Protein AF-A0A6L4Z5I5-F1 (afdb_monomer_lite)

Secondary str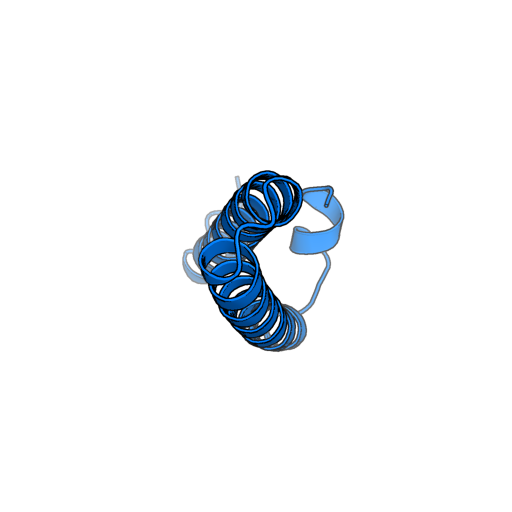ucture (DSSP, 8-state):
--HHHHHHS-HHHHHHHHHHHHHHHHHHHHHHHTT-SHHHHHHHHHHHHHHHHHHHHHHHHTT---

pLDDT: mean 76.04, std 9.76, range [49.09, 86.88]

Foldseek 3Di:
DDLVVLLVDDLVVLVVLLVVLVVLLVVLVVVVVVVDPVSVVVNVVSVVVSVSSVVSSVCVVVVPPD

Radius of gyration: 13.64 Å; chains: 1; bounding box: 28×18×39 Å

Structure (mmCIF, N/CA/C/O backbone):
data_AF-A0A6L4Z5I5-F1
#
_entry.id   AF-A0A6L4Z5I5-F1
#
loop_
_atom_site.group_PDB
_atom_site.id
_atom_site.type_symbol
_atom_site.label_atom_id
_atom_site.label_alt_id
_atom_site.label_comp_id
_atom_site.label_asym_id
_atom_site.label_entity_id
_atom_site.label_seq_id
_atom_site.pdbx_PDB_ins_code
_atom_site.Cartn_x
_atom_site.Cartn_y
_atom_site.Cartn_z
_atom_site.occupancy
_atom_site.B_iso_or_equiv
_atom_site.auth_seq_id
_atom_site.auth_comp_id
_atom_site.auth_asym_id
_atom_site.auth_atom_id
_atom_site.pdbx_PDB_model_num
ATOM 1 N N . MET A 1 1 ? -6.276 10.864 -3.752 1.00 50.72 1 MET A N 1
ATOM 2 C CA . MET A 1 1 ? -7.607 11.096 -3.147 1.00 50.72 1 MET A CA 1
ATOM 3 C C . MET A 1 1 ? -7.507 11.905 -1.861 1.00 50.72 1 MET A C 1
ATOM 5 O O . MET A 1 1 ? -6.443 11.937 -1.246 1.00 50.72 1 MET A O 1
ATOM 9 N N . LYS A 1 2 ? -8.596 12.570 -1.445 1.00 53.66 2 LYS A N 1
ATOM 10 C CA . LYS A 1 2 ? -8.680 13.239 -0.137 1.00 53.66 2 LYS A CA 1
ATOM 11 C C . LYS A 1 2 ? -8.982 12.201 0.953 1.00 53.66 2 LYS A C 1
ATOM 13 O O . LYS A 1 2 ? -9.847 11.352 0.790 1.00 53.66 2 LYS A O 1
ATOM 18 N N . ILE A 1 3 ? -8.293 12.310 2.090 1.00 59.06 3 ILE A N 1
ATOM 19 C CA . ILE A 1 3 ? -8.413 11.411 3.259 1.00 59.06 3 ILE A CA 1
ATOM 20 C C . ILE A 1 3 ? -9.855 11.305 3.796 1.00 59.06 3 ILE A C 1
ATOM 22 O O . ILE A 1 3 ? -10.220 10.281 4.365 1.00 59.06 3 ILE A O 1
ATOM 26 N N . LYS A 1 4 ? -10.684 12.339 3.592 1.00 58.44 4 LYS A N 1
ATOM 27 C CA . LYS A 1 4 ? -12.086 12.367 4.038 1.00 58.44 4 LYS A CA 1
ATOM 28 C C . LYS A 1 4 ? -12.950 11.311 3.342 1.00 58.44 4 LYS A C 1
ATOM 30 O O . LYS A 1 4 ? -13.595 10.530 4.026 1.00 58.44 4 LYS A O 1
ATOM 35 N N . GLU A 1 5 ? -12.845 11.187 2.019 1.00 61.72 5 GLU A N 1
ATOM 36 C CA . GLU A 1 5 ? -13.604 10.187 1.251 1.00 61.72 5 GLU A CA 1
ATOM 37 C C . GLU A 1 5 ? -13.213 8.753 1.641 1.00 61.72 5 GLU A C 1
ATOM 39 O O . GLU A 1 5 ? -14.059 7.871 1.742 1.00 61.72 5 GLU A O 1
ATOM 44 N N . ILE A 1 6 ? -11.930 8.523 1.939 1.00 59.97 6 ILE A N 1
ATOM 45 C CA . ILE A 1 6 ? -11.423 7.218 2.392 1.00 59.97 6 ILE A CA 1
ATOM 46 C C . ILE A 1 6 ? -11.975 6.867 3.787 1.00 59.97 6 ILE A C 1
ATOM 48 O O . ILE A 1 6 ? -12.231 5.701 4.079 1.00 59.97 6 ILE A O 1
ATOM 52 N N . ARG A 1 7 ? -12.199 7.871 4.646 1.00 61.81 7 ARG A N 1
ATOM 53 C CA . ARG A 1 7 ? -12.801 7.702 5.978 1.00 61.81 7 ARG A CA 1
ATOM 54 C C . ARG A 1 7 ? -14.320 7.552 5.963 1.00 61.81 7 ARG A C 1
ATOM 56 O O . ARG A 1 7 ? -14.849 7.066 6.959 1.00 61.81 7 ARG A O 1
ATOM 63 N N . GLU A 1 8 ? -15.007 7.909 4.883 1.00 61.91 8 GLU A N 1
ATOM 64 C CA . GLU A 1 8 ? -16.460 7.723 4.737 1.00 61.91 8 GLU A CA 1
ATOM 65 C C . GLU A 1 8 ? -16.830 6.374 4.090 1.00 61.91 8 GLU A C 1
ATOM 67 O O . GLU A 1 8 ? -17.931 5.875 4.295 1.00 61.91 8 GLU A O 1
ATOM 72 N N . MET A 1 9 ? -15.909 5.722 3.372 1.00 65.00 9 MET A N 1
ATOM 73 C CA . MET A 1 9 ? -16.178 4.443 2.689 1.00 65.00 9 MET A CA 1
ATOM 74 C C . MET A 1 9 ? -16.215 3.243 3.632 1.00 65.00 9 MET A C 1
ATOM 76 O O . MET A 1 9 ? -15.385 3.132 4.526 1.00 65.00 9 MET A O 1
ATOM 80 N N . THR A 1 10 ? -17.122 2.294 3.415 1.00 68.25 10 THR A N 1
ATOM 81 C CA . THR A 1 10 ? -17.266 1.070 4.225 1.00 68.25 10 THR A CA 1
ATOM 82 C C . THR A 1 10 ? -16.031 0.161 4.137 1.00 68.25 10 THR A C 1
ATOM 84 O O . THR A 1 10 ? -15.305 0.166 3.143 1.00 68.25 10 THR A O 1
ATOM 87 N N . SER A 1 11 ? -15.788 -0.650 5.172 1.00 67.94 11 SER A N 1
ATOM 88 C CA . SER A 1 11 ? -14.656 -1.594 5.262 1.00 67.94 11 SER A CA 1
ATOM 89 C C . SER A 1 11 ? -14.526 -2.536 4.057 1.00 67.94 11 SER A C 1
ATOM 91 O O . SER A 1 11 ? -13.422 -2.921 3.682 1.00 67.94 11 SER A O 1
ATOM 93 N N . GLU A 1 12 ? -15.646 -2.881 3.425 1.00 71.81 12 GLU A N 1
ATOM 94 C CA . GLU A 1 12 ? -15.694 -3.732 2.233 1.00 71.81 12 GLU A CA 1
ATOM 95 C C . GLU A 1 12 ? -15.212 -2.993 0.978 1.00 71.81 12 GLU A C 1
ATOM 97 O O . GLU A 1 12 ? -14.394 -3.512 0.222 1.00 71.81 12 GLU A O 1
ATOM 102 N N . VAL A 1 13 ? -15.632 -1.736 0.809 1.00 72.56 13 VAL A N 1
ATOM 103 C CA . VAL A 1 13 ? -15.208 -0.867 -0.301 1.00 72.56 13 VAL A CA 1
ATOM 104 C C . VAL A 1 13 ? -13.711 -0.566 -0.218 1.00 72.56 13 VAL A C 1
ATOM 106 O O . VAL A 1 13 ? -13.037 -0.491 -1.245 1.00 72.56 13 VAL A O 1
ATOM 109 N N . LEU A 1 14 ? -13.169 -0.449 1.000 1.00 74.31 14 LEU A N 1
ATOM 110 C CA . LEU A 1 14 ? -11.731 -0.297 1.220 1.00 74.31 14 LEU A CA 1
ATOM 111 C C . LEU A 1 14 ? -10.953 -1.499 0.660 1.00 74.31 14 LEU A C 1
ATOM 113 O O . LEU A 1 14 ? -10.040 -1.298 -0.136 1.00 74.31 14 LEU A O 1
ATOM 117 N N . LYS A 1 15 ? -11.359 -2.734 0.985 1.00 77.00 15 LYS A N 1
ATOM 118 C CA . LYS A 1 15 ? -10.703 -3.953 0.471 1.00 77.00 15 LYS A CA 1
ATOM 119 C C . LYS A 1 15 ? -10.764 -4.070 -1.052 1.00 77.00 15 LYS A C 1
ATOM 121 O O . LYS A 1 15 ? -9.776 -4.455 -1.672 1.00 77.00 15 LYS A O 1
ATOM 126 N N . VAL A 1 16 ? -11.905 -3.735 -1.658 1.00 83.31 16 VAL A N 1
ATOM 127 C CA . VAL A 1 16 ? -12.050 -3.752 -3.124 1.00 83.31 16 VAL A CA 1
ATOM 128 C C . VAL A 1 16 ? -11.069 -2.767 -3.764 1.00 83.31 16 VAL A C 1
ATOM 130 O O . VAL A 1 16 ? -10.301 -3.151 -4.646 1.00 83.31 16 VAL A O 1
ATOM 133 N N . ARG A 1 17 ? -10.987 -1.541 -3.235 1.00 79.94 17 ARG A N 1
ATOM 134 C CA . ARG A 1 17 ? -10.023 -0.538 -3.707 1.00 79.94 17 ARG A CA 1
ATOM 135 C C . ARG A 1 17 ? -8.568 -0.927 -3.487 1.00 79.94 17 ARG A C 1
ATOM 137 O O . ARG A 1 17 ? -7.734 -0.578 -4.317 1.00 79.94 17 ARG A O 1
ATOM 144 N N . GLU A 1 18 ? -8.232 -1.627 -2.403 1.00 82.44 18 GLU A N 1
ATOM 145 C CA . GLU A 1 18 ? -6.868 -2.141 -2.208 1.00 82.44 18 GLU A CA 1
ATOM 146 C C . GLU A 1 18 ? -6.456 -3.099 -3.324 1.00 82.44 18 GLU A C 1
ATOM 148 O O . GLU A 1 18 ? -5.340 -2.998 -3.842 1.00 82.44 18 GLU A O 1
ATOM 153 N N . ASN A 1 19 ? -7.354 -4.007 -3.712 1.00 84.19 19 ASN A N 1
ATOM 154 C CA . ASN A 1 19 ? -7.099 -4.946 -4.798 1.00 84.19 19 ASN A CA 1
ATOM 155 C C . ASN A 1 19 ? -6.963 -4.221 -6.141 1.00 84.19 19 ASN A C 1
ATOM 157 O O . ASN A 1 19 ? -5.991 -4.455 -6.859 1.00 84.19 19 ASN A O 1
ATOM 161 N N . GLU A 1 20 ? -7.859 -3.278 -6.444 1.00 85.19 20 GLU A N 1
ATOM 162 C CA . GLU A 1 20 ? -7.769 -2.466 -7.664 1.00 85.19 20 GLU A CA 1
ATOM 163 C C . GLU A 1 20 ? -6.467 -1.653 -7.727 1.00 85.19 20 GLU A C 1
ATOM 165 O O . GLU A 1 20 ? -5.779 -1.654 -8.748 1.00 85.19 20 GLU A O 1
ATOM 170 N N . LEU A 1 21 ? -6.080 -0.987 -6.633 1.00 84.25 21 LEU A N 1
ATOM 171 C CA . LEU A 1 21 ? -4.832 -0.219 -6.564 1.00 84.25 21 LEU A CA 1
ATOM 172 C C . LEU A 1 21 ? -3.604 -1.118 -6.722 1.00 84.25 21 LEU A C 1
ATOM 174 O O . LEU A 1 21 ? -2.636 -0.726 -7.374 1.00 84.25 21 LEU A O 1
ATOM 178 N N . THR A 1 22 ? -3.635 -2.324 -6.158 1.00 83.50 22 THR A N 1
ATOM 179 C CA . THR A 1 22 ? -2.546 -3.298 -6.302 1.00 83.50 22 THR A CA 1
ATOM 180 C C . THR A 1 22 ? -2.404 -3.749 -7.755 1.00 83.50 22 THR A C 1
ATOM 182 O O . THR A 1 22 ? -1.288 -3.787 -8.278 1.00 83.50 22 THR A O 1
ATOM 185 N N . GLU A 1 23 ? -3.517 -4.008 -8.442 1.00 86.88 23 GLU A N 1
ATOM 186 C CA . GLU A 1 23 ? -3.505 -4.356 -9.863 1.00 86.88 23 GLU A CA 1
ATOM 187 C C . GLU A 1 23 ? -3.018 -3.189 -10.736 1.00 86.88 23 GLU A C 1
ATOM 189 O O . GLU A 1 23 ? -2.199 -3.377 -11.640 1.00 86.88 23 GLU A O 1
ATOM 194 N N . GLN A 1 24 ? -3.442 -1.959 -10.437 1.00 84.44 24 GLN A N 1
ATOM 195 C CA . GLN A 1 24 ? -2.959 -0.769 -11.138 1.00 84.44 24 GLN A CA 1
ATOM 196 C C . GLN A 1 24 ? -1.453 -0.555 -10.946 1.00 84.44 24 GLN A C 1
ATOM 198 O O . GLN A 1 24 ? -0.753 -0.253 -11.915 1.00 84.44 24 GLN A O 1
ATOM 203 N N . ILE A 1 25 ? -0.934 -0.776 -9.734 1.00 85.19 25 ILE A N 1
ATOM 204 C CA . ILE A 1 25 ? 0.506 -0.733 -9.453 1.00 85.19 25 ILE A CA 1
ATOM 205 C C . ILE A 1 25 ? 1.235 -1.816 -10.250 1.00 85.19 25 ILE A C 1
ATOM 207 O O . ILE A 1 25 ? 2.296 -1.538 -10.805 1.00 85.19 25 ILE A O 1
ATOM 211 N N . PHE A 1 26 ? 0.686 -3.029 -10.343 1.00 86.25 26 PHE A N 1
ATOM 212 C CA . PHE A 1 26 ? 1.286 -4.114 -11.120 1.00 86.25 26 PHE A CA 1
ATOM 213 C C . PHE A 1 26 ? 1.371 -3.762 -12.611 1.00 86.25 26 PHE A C 1
ATOM 215 O O . PHE A 1 26 ? 2.446 -3.837 -13.211 1.00 86.25 26 PHE A O 1
ATOM 222 N N . ARG A 1 27 ? 0.271 -3.264 -13.190 1.00 84.62 27 ARG A N 1
ATOM 223 C CA . ARG A 1 2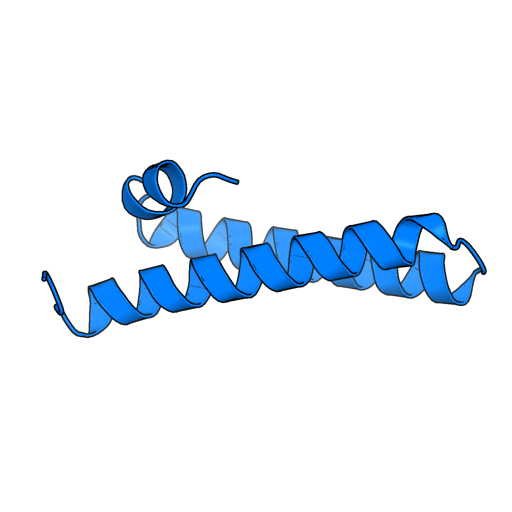7 ? 0.238 -2.762 -14.573 1.00 84.62 27 ARG A CA 1
ATOM 224 C C . ARG A 1 27 ? 1.203 -1.588 -14.773 1.00 84.62 27 ARG A C 1
ATOM 226 O O . ARG A 1 27 ? 1.891 -1.522 -15.788 1.00 84.62 27 ARG A O 1
ATOM 233 N N . GLY A 1 28 ? 1.303 -0.684 -13.800 1.00 82.62 28 GLY A N 1
ATOM 234 C CA . GLY A 1 28 ? 2.238 0.442 -13.817 1.00 82.62 28 GLY A CA 1
ATOM 235 C C . GLY A 1 28 ? 3.705 0.010 -13.737 1.00 82.62 28 GLY A C 1
ATOM 236 O O . GLY A 1 28 ? 4.547 0.558 -14.445 1.00 82.62 28 GLY A O 1
ATOM 237 N N . CYS A 1 29 ? 4.023 -1.017 -12.945 1.00 80.56 29 CYS A N 1
ATOM 238 C CA . CYS A 1 29 ? 5.344 -1.644 -12.924 1.00 80.56 29 CYS A CA 1
ATOM 239 C C . CYS A 1 29 ? 5.678 -2.289 -14.273 1.00 80.56 29 CYS A C 1
ATOM 241 O O . CYS A 1 29 ? 6.809 -2.158 -14.731 1.00 80.56 29 CYS A O 1
ATOM 243 N N . PHE A 1 30 ? 4.702 -2.916 -14.937 1.00 83.19 30 PHE A N 1
ATOM 244 C CA . PHE A 1 30 ? 4.890 -3.480 -16.274 1.00 83.19 30 PHE A CA 1
ATOM 245 C C . PHE A 1 30 ? 5.209 -2.387 -17.306 1.00 83.19 30 PHE A C 1
ATOM 247 O O . PHE A 1 30 ? 6.218 -2.474 -18.002 1.00 83.19 30 PHE A O 1
ATOM 254 N N . LYS A 1 31 ? 4.428 -1.296 -17.331 1.00 80.25 31 LYS A N 1
ATOM 255 C CA . LYS A 1 31 ? 4.687 -0.116 -18.183 1.00 80.25 31 LYS A CA 1
ATOM 256 C C . LYS A 1 31 ? 6.030 0.556 -17.893 1.00 80.25 31 LYS A C 1
ATOM 258 O O . LYS A 1 31 ? 6.723 0.989 -18.808 1.00 80.25 31 LYS A O 1
ATOM 263 N N . LYS A 1 32 ? 6.433 0.599 -16.622 1.00 81.88 32 LYS A N 1
ATOM 264 C CA . LYS A 1 32 ? 7.763 1.069 -16.226 1.00 81.88 32 LYS A CA 1
ATOM 265 C C . LYS A 1 32 ? 8.864 0.179 -16.810 1.00 81.88 32 LYS A C 1
ATOM 267 O O . LYS A 1 32 ? 9.853 0.712 -17.303 1.00 81.88 32 LYS A O 1
ATOM 272 N N . SER A 1 33 ? 8.711 -1.145 -16.762 1.00 78.81 33 SER A N 1
ATOM 273 C CA . SER A 1 33 ? 9.669 -2.082 -17.369 1.00 78.81 33 SER A CA 1
ATOM 274 C C . SER A 1 33 ? 9.754 -1.931 -18.891 1.00 78.81 33 SER A C 1
ATOM 276 O O . SER A 1 33 ? 10.817 -2.154 -19.458 1.00 78.81 33 SER A O 1
ATOM 278 N N . LEU A 1 34 ? 8.669 -1.492 -19.537 1.00 82.75 34 LEU A N 1
ATOM 279 C CA . LEU A 1 34 ? 8.622 -1.123 -20.959 1.00 82.75 34 LEU A CA 1
ATOM 280 C C . LEU A 1 34 ? 9.293 0.233 -21.277 1.00 82.75 34 LEU A C 1
ATOM 282 O O . LEU A 1 34 ? 9.410 0.583 -22.447 1.00 82.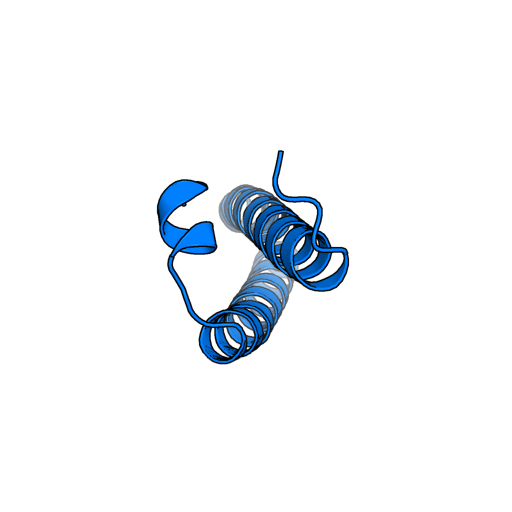75 34 LEU A O 1
ATOM 286 N N . GLY A 1 35 ? 9.755 0.987 -20.271 1.00 78.94 35 GLY A N 1
ATOM 287 C CA . GLY A 1 35 ? 10.490 2.247 -20.453 1.00 78.94 35 GLY A CA 1
ATOM 288 C C . GLY A 1 35 ? 9.646 3.522 -20.351 1.00 78.94 35 GLY A C 1
ATOM 289 O O . GLY A 1 35 ? 10.157 4.614 -20.595 1.00 78.94 35 GLY A O 1
ATOM 290 N N . GLU A 1 36 ? 8.373 3.427 -19.959 1.00 76.94 36 GLU A N 1
ATOM 291 C CA . GLU A 1 36 ? 7.495 4.594 -19.836 1.00 76.94 36 GLU A CA 1
ATOM 292 C C . GLU A 1 36 ? 7.745 5.334 -18.506 1.00 76.94 36 GLU A C 1
ATOM 294 O O . GLU A 1 36 ? 7.413 4.860 -17.415 1.00 76.94 36 GLU A O 1
ATOM 299 N N . VAL A 1 37 ? 8.356 6.520 -18.580 1.00 73.38 37 VAL A N 1
ATOM 300 C CA . VAL A 1 37 ? 8.757 7.313 -17.399 1.00 73.38 37 VAL A CA 1
ATOM 301 C C . VAL A 1 37 ? 7.543 7.880 -16.649 1.00 73.38 37 VAL A C 1
ATOM 303 O O . VAL A 1 37 ? 7.582 8.045 -15.427 1.00 73.38 37 VAL A O 1
ATOM 306 N N . ASP A 1 38 ? 6.435 8.120 -17.351 1.00 75.31 38 ASP A N 1
ATOM 307 C CA . ASP A 1 38 ? 5.198 8.649 -16.765 1.00 75.31 38 ASP A CA 1
ATOM 308 C C . ASP A 1 38 ? 4.539 7.645 -15.797 1.00 75.31 38 ASP A C 1
ATOM 310 O O . ASP A 1 38 ? 4.063 8.008 -14.713 1.00 75.31 38 ASP A O 1
ATOM 314 N N . ALA A 1 39 ? 4.676 6.346 -16.091 1.00 74.06 39 ALA A N 1
ATOM 315 C CA . ALA A 1 39 ? 4.223 5.262 -15.224 1.00 74.06 39 ALA A CA 1
ATOM 316 C C . ALA A 1 39 ? 4.907 5.279 -13.842 1.00 74.06 39 ALA A C 1
ATOM 318 O O . ALA A 1 39 ? 4.319 4.851 -12.847 1.00 74.06 39 ALA A O 1
ATOM 319 N N . ILE A 1 40 ? 6.122 5.833 -13.726 1.00 76.62 40 ILE A N 1
ATOM 320 C CA . ILE A 1 40 ? 6.840 5.939 -12.445 1.00 76.62 40 ILE A CA 1
ATOM 321 C C . ILE A 1 40 ? 6.118 6.896 -11.492 1.00 76.62 40 ILE A C 1
ATOM 323 O O . ILE A 1 40 ? 6.012 6.613 -10.292 1.00 76.62 40 ILE A O 1
ATOM 327 N N . LYS A 1 41 ? 5.621 8.030 -12.003 1.00 81.00 41 LYS A N 1
ATOM 328 C CA . LYS A 1 41 ? 4.866 8.993 -11.191 1.00 81.00 41 LYS A CA 1
ATOM 329 C C . LYS A 1 41 ? 3.524 8.403 -10.772 1.00 81.00 41 LYS A C 1
ATOM 331 O O . LYS A 1 41 ? 3.198 8.476 -9.588 1.00 81.00 41 LYS A O 1
ATOM 336 N N . MET A 1 42 ? 2.808 7.749 -11.690 1.00 78.44 42 MET A N 1
ATOM 337 C CA . MET A 1 42 ? 1.540 7.078 -11.377 1.00 78.44 42 MET A CA 1
ATOM 338 C C . MET A 1 42 ? 1.701 6.012 -10.288 1.00 78.44 42 MET A C 1
ATOM 340 O O . MET A 1 42 ? 0.988 6.057 -9.287 1.00 78.44 42 MET A O 1
ATOM 344 N N . VAL A 1 43 ? 2.701 5.130 -10.401 1.00 82.69 43 VAL A N 1
ATOM 345 C CA . VAL A 1 43 ? 2.959 4.087 -9.391 1.00 82.69 43 VAL A CA 1
ATOM 346 C C . VAL A 1 43 ? 3.280 4.691 -8.021 1.00 82.69 43 VAL A C 1
ATOM 348 O O . VAL A 1 43 ? 2.847 4.169 -6.993 1.00 82.69 43 VAL A O 1
ATOM 351 N N . ARG A 1 44 ? 4.022 5.806 -7.968 1.00 83.81 44 ARG A N 1
ATOM 352 C CA . ARG A 1 44 ? 4.318 6.504 -6.703 1.00 83.81 44 ARG A CA 1
ATOM 353 C C . ARG A 1 44 ? 3.063 7.090 -6.056 1.00 83.81 44 ARG A C 1
ATOM 355 O O . ARG A 1 44 ? 2.908 6.970 -4.841 1.00 83.81 44 ARG A O 1
ATOM 362 N N . VAL A 1 45 ? 2.180 7.700 -6.846 1.00 84.56 45 VAL A N 1
ATOM 363 C CA . VAL A 1 45 ? 0.908 8.255 -6.355 1.00 84.56 45 VAL A CA 1
ATOM 364 C C . VAL A 1 45 ? -0.007 7.133 -5.857 1.00 84.56 45 VAL A C 1
ATOM 366 O O . VAL A 1 45 ? -0.449 7.183 -4.711 1.00 84.56 45 VAL A O 1
ATOM 369 N N . GLN A 1 46 ? -0.174 6.068 -6.643 1.00 84.12 46 GLN A N 1
ATOM 370 C CA . GLN A 1 46 ? -0.998 4.908 -6.284 1.00 84.12 46 GLN A CA 1
ATOM 371 C C . GLN A 1 46 ? -0.487 4.187 -5.031 1.00 84.12 46 GLN A C 1
ATOM 373 O O . GLN A 1 46 ? -1.275 3.811 -4.167 1.00 84.12 46 GLN A O 1
ATOM 378 N N . ARG A 1 47 ? 0.838 4.050 -4.863 1.00 84.12 47 ARG A N 1
ATOM 379 C CA . ARG A 1 47 ? 1.432 3.510 -3.626 1.00 84.12 47 ARG A CA 1
ATOM 380 C C . ARG A 1 47 ? 1.098 4.358 -2.402 1.00 84.12 47 ARG A C 1
ATOM 382 O O . ARG A 1 47 ? 0.833 3.806 -1.335 1.00 84.12 47 ARG A O 1
ATOM 389 N N . LYS A 1 48 ? 1.123 5.686 -2.541 1.00 85.06 48 LYS A N 1
ATOM 390 C CA . LYS A 1 48 ? 0.774 6.604 -1.451 1.00 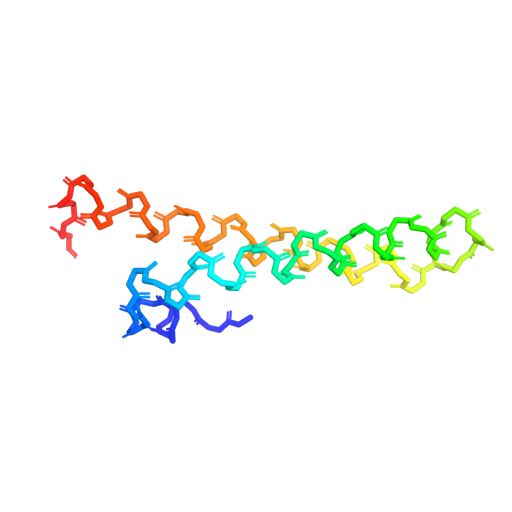85.06 48 LYS A CA 1
ATOM 391 C C . LYS A 1 48 ? -0.706 6.488 -1.090 1.00 85.06 48 LYS A C 1
ATOM 393 O O . LYS A 1 48 ? -1.029 6.470 0.094 1.00 85.06 48 LYS A O 1
ATOM 398 N N . GLU A 1 49 ? -1.581 6.356 -2.082 1.00 80.81 49 GLU A N 1
ATOM 399 C CA . GLU A 1 49 ? -3.012 6.133 -1.850 1.00 80.81 49 GLU A CA 1
ATOM 400 C C . GLU A 1 49 ? -3.279 4.791 -1.165 1.00 80.81 49 GLU A C 1
ATOM 402 O O . GLU A 1 49 ? -4.009 4.761 -0.177 1.00 80.81 49 GLU A O 1
ATOM 407 N N . LEU A 1 50 ? -2.617 3.710 -1.594 1.00 84.25 50 LEU A N 1
ATOM 408 C CA . LEU A 1 50 ? -2.723 2.402 -0.941 1.00 84.25 50 LEU A CA 1
ATOM 409 C C . LEU A 1 50 ? -2.287 2.465 0.531 1.00 84.25 50 LEU A C 1
ATOM 411 O O . LEU A 1 50 ? -2.953 1.908 1.401 1.00 84.25 50 LEU A O 1
ATOM 415 N N . ALA A 1 51 ? -1.189 3.167 0.824 1.00 84.38 51 ALA A N 1
ATOM 416 C CA . ALA A 1 51 ? -0.716 3.340 2.194 1.00 84.38 51 ALA A CA 1
ATOM 417 C C . ALA A 1 51 ? -1.733 4.100 3.058 1.00 84.38 51 ALA A C 1
ATOM 419 O O . ALA A 1 51 ? -2.043 3.660 4.160 1.00 84.38 51 ALA A O 1
ATOM 420 N N . GLN A 1 52 ? -2.300 5.199 2.549 1.00 81.81 52 GLN A N 1
ATOM 421 C CA . GLN A 1 52 ? -3.332 5.963 3.261 1.00 81.81 52 GLN A CA 1
ATOM 422 C C . GLN A 1 52 ? -4.584 5.124 3.533 1.00 81.81 52 GLN A C 1
ATOM 424 O O . GLN A 1 52 ? -5.165 5.214 4.612 1.00 81.81 52 GLN A O 1
ATOM 429 N N . LEU A 1 53 ? -4.976 4.290 2.573 1.00 80.56 53 LEU A N 1
ATOM 430 C CA . LEU A 1 53 ? -6.146 3.428 2.676 1.00 80.56 53 LEU A CA 1
ATOM 431 C C . LEU A 1 53 ? -5.950 2.339 3.744 1.00 80.56 53 LEU A C 1
ATOM 433 O O . LEU A 1 53 ? -6.809 2.167 4.611 1.00 80.56 53 LEU A O 1
ATOM 437 N N . LYS A 1 54 ? -4.768 1.708 3.770 1.00 81.25 54 LYS A N 1
ATOM 438 C CA . LYS A 1 54 ? -4.356 0.771 4.830 1.00 81.25 54 LYS A CA 1
ATOM 439 C C . LYS A 1 54 ? -4.290 1.427 6.204 1.00 81.25 54 LYS A C 1
ATOM 441 O O . LYS A 1 54 ? -4.737 0.832 7.181 1.00 81.25 54 LYS A O 1
ATOM 446 N N . THR A 1 55 ? -3.769 2.652 6.291 1.00 84.31 55 THR A N 1
ATOM 447 C CA . THR A 1 55 ? -3.730 3.402 7.552 1.00 84.31 55 THR A CA 1
ATOM 448 C C . THR A 1 55 ? -5.137 3.638 8.088 1.00 84.31 55 THR A C 1
ATOM 450 O O . THR A 1 55 ? -5.385 3.327 9.245 1.00 84.31 55 THR A O 1
ATOM 453 N N . VAL A 1 56 ? -6.079 4.099 7.259 1.00 79.62 56 VAL A N 1
ATOM 454 C CA . VAL A 1 56 ? -7.470 4.332 7.690 1.00 79.62 56 VAL A CA 1
ATOM 455 C C . VAL A 1 56 ? -8.164 3.030 8.101 1.00 79.62 56 VAL A C 1
ATOM 457 O O . VAL A 1 56 ? -8.872 3.008 9.109 1.00 79.62 56 VAL A O 1
ATOM 460 N N . ALA A 1 57 ? -7.949 1.937 7.361 1.00 79.38 57 ALA A N 1
ATOM 461 C CA . ALA A 1 57 ? -8.466 0.623 7.741 1.00 79.38 57 ALA A CA 1
ATOM 462 C C . ALA A 1 57 ? -7.948 0.210 9.129 1.00 79.3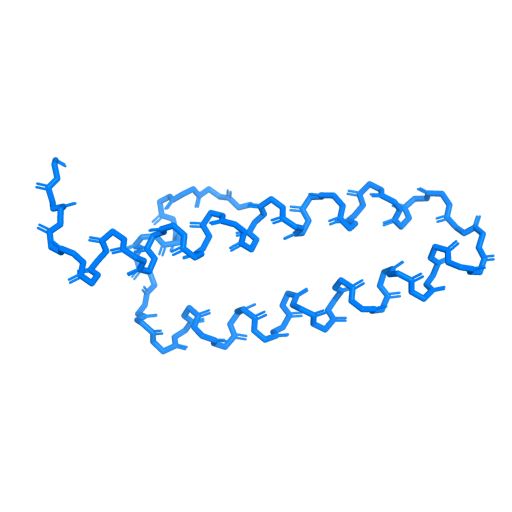8 57 ALA A C 1
ATOM 464 O O . ALA A 1 57 ? -8.733 -0.177 9.994 1.00 79.38 57 ALA A O 1
ATOM 465 N N . ARG A 1 58 ? -6.647 0.397 9.376 1.00 80.75 58 ARG A N 1
ATOM 466 C CA . ARG A 1 58 ? -6.013 0.075 10.656 1.00 80.75 58 ARG A CA 1
ATOM 467 C C . ARG A 1 58 ? -6.458 0.991 11.801 1.00 80.75 58 ARG A C 1
ATOM 469 O O . ARG A 1 58 ? -6.663 0.507 12.910 1.00 80.75 58 ARG A O 1
ATOM 476 N N . GLU A 1 59 ? -6.635 2.289 11.544 1.00 79.62 59 GLU A N 1
ATOM 477 C CA . GLU A 1 59 ? -7.181 3.257 12.511 1.00 79.62 59 GLU A CA 1
ATOM 478 C C . GLU A 1 59 ? -8.587 2.842 12.978 1.00 79.62 59 GLU A C 1
ATOM 480 O O . GLU A 1 59 ? -8.887 2.908 14.173 1.00 79.62 59 GLU A O 1
ATOM 485 N N . ARG A 1 60 ? -9.432 2.354 12.056 1.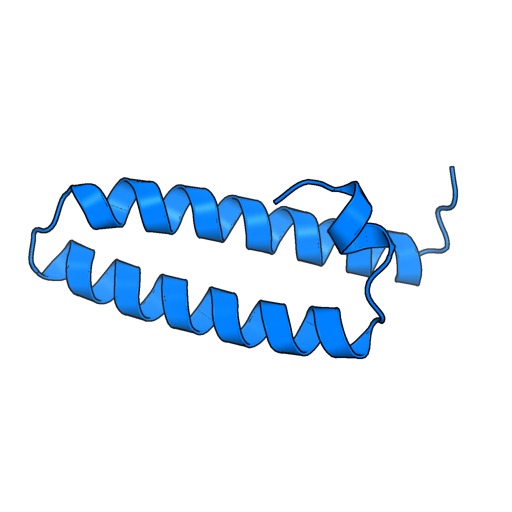00 74.06 60 ARG A N 1
ATOM 486 C CA . ARG A 1 60 ? -10.768 1.828 12.382 1.00 74.06 60 ARG A CA 1
ATOM 487 C C . ARG A 1 60 ? -10.716 0.547 13.206 1.00 74.06 60 ARG A C 1
ATOM 489 O O . ARG A 1 60 ? -11.455 0.445 14.182 1.00 74.06 60 ARG A O 1
ATOM 496 N N . GLU A 1 61 ? -9.864 -0.411 12.835 1.00 74.12 61 GLU A N 1
ATOM 497 C CA . GLU A 1 61 ? -9.691 -1.660 13.596 1.00 74.12 61 GLU A CA 1
ATOM 498 C C . GLU A 1 61 ? -9.244 -1.393 15.036 1.00 74.12 61 GLU A C 1
ATOM 500 O O . GLU A 1 61 ? -9.758 -1.996 15.974 1.00 74.12 61 GLU A O 1
ATOM 505 N N . LEU A 1 62 ? -8.310 -0.457 15.218 1.00 78.00 62 LEU A N 1
ATOM 506 C CA . LEU A 1 62 ? -7.772 -0.104 16.530 1.00 78.00 62 LEU A CA 1
ATOM 507 C C . LEU A 1 62 ? -8.731 0.762 17.365 1.00 78.00 62 LEU A C 1
ATOM 509 O O . LEU A 1 62 ? -8.395 1.085 18.502 1.00 78.00 62 LEU A O 1
ATOM 513 N N . LYS A 1 63 ? -9.901 1.155 16.826 1.00 67.81 63 LYS A N 1
ATOM 514 C CA . LYS A 1 63 ? -10.835 2.118 17.443 1.00 67.81 63 LYS A CA 1
ATOM 515 C C . LYS A 1 63 ? -10.130 3.371 17.978 1.00 67.81 63 LYS A C 1
ATOM 517 O O . LYS A 1 63 ? -10.589 3.986 18.938 1.00 67.81 63 LYS A O 1
ATOM 522 N N . ILE A 1 64 ? -9.030 3.777 17.343 1.00 62.53 64 ILE A N 1
ATOM 523 C CA . ILE A 1 64 ? -8.366 5.044 17.645 1.00 62.53 64 ILE A CA 1
ATOM 524 C C . ILE A 1 64 ? -9.191 6.117 16.930 1.00 62.53 64 ILE A C 1
ATOM 526 O O . ILE A 1 64 ? -8.838 6.617 15.867 1.00 62.53 64 ILE A O 1
ATOM 530 N N . GLN A 1 65 ? -10.369 6.406 17.480 1.00 52.50 65 GLN A N 1
ATOM 531 C CA . GLN A 1 65 ? -11.035 7.675 17.238 1.00 52.50 65 GLN A CA 1
ATOM 532 C C . GLN A 1 65 ? -10.294 8.703 18.085 1.00 52.50 65 GLN A C 1
ATOM 534 O O . GLN A 1 65 ? -10.326 8.640 19.313 1.00 52.50 65 GLN A O 1
ATOM 539 N N . ARG A 1 66 ? -9.571 9.599 17.420 1.00 49.09 66 ARG A N 1
ATOM 540 C CA . ARG A 1 66 ? -9.020 10.805 18.027 1.00 49.09 66 ARG A CA 1
ATOM 541 C C . ARG A 1 66 ? -9.802 12.004 17.524 1.00 49.09 66 ARG A C 1
ATOM 543 O O . ARG A 1 66 ? -10.147 11.988 16.318 1.00 49.09 66 ARG A O 1
#

Sequence (66 aa):
MKIKEIREMTSEVLKVRENELTEQIFRGCFKKSLGEVDAIKMVRVQRKELAQLKTVARERELKIQR